Protein AF-A0A2V8GUK9-F1 (afdb_monomer_lite)

Structure (mmCIF, N/CA/C/O backbone):
data_AF-A0A2V8GUK9-F1
#
_entry.id   AF-A0A2V8GUK9-F1
#
loop_
_atom_site.group_PDB
_atom_site.id
_atom_site.type_symbol
_atom_site.label_atom_id
_atom_site.label_alt_id
_atom_site.label_comp_id
_atom_site.label_asym_id
_atom_site.label_entity_id
_atom_site.label_seq_id
_atom_site.pdbx_PDB_ins_code
_atom_site.Cartn_x
_atom_site.Cartn_y
_atom_site.Cartn_z
_atom_site.occupancy
_atom_site.B_iso_or_equiv
_atom_site.auth_seq_id
_atom_site.auth_comp_id
_atom_site.auth_asym_id
_atom_site.auth_atom_id
_atom_site.pdbx_PDB_model_num
ATOM 1 N N . ILE A 1 1 ? -5.598 -8.965 9.530 1.00 95.50 1 ILE A N 1
ATOM 2 C CA . ILE A 1 1 ? -6.017 -10.153 8.740 1.00 95.50 1 ILE A CA 1
ATOM 3 C C . ILE A 1 1 ? -6.027 -9.737 7.288 1.00 95.50 1 ILE A C 1
ATOM 5 O O . ILE A 1 1 ? -6.596 -8.694 6.993 1.00 95.50 1 ILE A O 1
ATOM 9 N N . GLU A 1 2 ? -5.413 -10.527 6.417 1.00 96.69 2 GLU A N 1
ATOM 10 C CA . GLU A 1 2 ? -5.383 -10.270 4.978 1.00 96.69 2 GLU A CA 1
ATOM 11 C C . GLU A 1 2 ? -6.104 -11.397 4.241 1.00 96.69 2 GLU A C 1
ATOM 13 O O . GLU A 1 2 ? -5.936 -12.575 4.565 1.00 96.69 2 GLU A O 1
ATOM 18 N N . ARG A 1 3 ? -6.948 -11.036 3.272 1.00 97.56 3 ARG A N 1
ATOM 19 C CA . ARG A 1 3 ? -7.679 -11.977 2.421 1.00 97.56 3 ARG A CA 1
ATOM 20 C C . ARG A 1 3 ? -7.511 -11.582 0.964 1.00 97.56 3 ARG A C 1
ATOM 22 O O . ARG A 1 3 ? -7.847 -10.468 0.576 1.00 97.56 3 ARG A O 1
ATOM 29 N N . TYR A 1 4 ? -7.053 -12.530 0.157 1.00 97.12 4 TYR A N 1
ATOM 30 C CA . TYR A 1 4 ? -6.815 -12.336 -1.268 1.00 97.12 4 TYR A CA 1
ATOM 31 C C . TYR A 1 4 ? -7.736 -13.236 -2.085 1.00 97.12 4 TYR A C 1
ATOM 33 O O . TYR A 1 4 ? -7.841 -14.435 -1.822 1.00 97.12 4 TYR A O 1
ATOM 41 N N . ARG A 1 5 ? -8.399 -12.665 -3.092 1.00 97.69 5 ARG A N 1
ATOM 42 C CA . ARG A 1 5 ? -9.288 -13.390 -4.002 1.00 97.69 5 ARG A CA 1
ATOM 43 C C . ARG A 1 5 ? -9.008 -12.984 -5.440 1.00 97.69 5 ARG A C 1
ATOM 45 O O . ARG A 1 5 ? -9.258 -11.848 -5.832 1.00 97.69 5 ARG A O 1
ATOM 52 N N . ARG A 1 6 ? -8.521 -13.921 -6.255 1.00 97.25 6 ARG A N 1
ATOM 53 C CA . ARG A 1 6 ? -8.367 -13.697 -7.697 1.00 97.25 6 ARG A CA 1
ATOM 54 C C . ARG A 1 6 ? -9.727 -13.850 -8.376 1.00 97.25 6 ARG A C 1
ATOM 56 O O . ARG A 1 6 ? -10.284 -14.943 -8.386 1.00 97.25 6 ARG A O 1
ATOM 63 N N . THR A 1 7 ? -10.273 -12.761 -8.908 1.00 97.12 7 THR A N 1
ATOM 64 C CA . THR A 1 7 ? -11.624 -12.739 -9.503 1.00 97.12 7 THR A CA 1
ATOM 65 C C . THR A 1 7 ? -11.610 -13.030 -10.998 1.00 97.12 7 THR A C 1
ATOM 67 O O . THR A 1 7 ? -12.582 -13.545 -11.541 1.00 97.12 7 THR A O 1
ATOM 70 N N . SER A 1 8 ? -10.489 -12.741 -11.656 1.00 97.31 8 SER A N 1
ATOM 71 C CA . SER A 1 8 ? -10.212 -13.058 -13.055 1.00 97.31 8 SER A CA 1
ATOM 72 C C . SER A 1 8 ? -8.701 -13.212 -13.253 1.00 97.31 8 SER A C 1
ATOM 74 O O . SER A 1 8 ? -7.924 -12.957 -12.334 1.00 97.31 8 SER A O 1
ATOM 76 N N . TYR A 1 9 ? -8.251 -13.608 -14.447 1.00 96.06 9 TYR A N 1
ATOM 77 C CA . TYR A 1 9 ? -6.815 -13.717 -14.741 1.00 96.06 9 TYR A CA 1
ATOM 78 C C . TYR A 1 9 ? -6.038 -12.424 -14.425 1.00 96.06 9 TYR A C 1
ATOM 80 O O . TYR A 1 9 ? -4.935 -12.489 -13.891 1.00 96.06 9 TYR A O 1
ATOM 88 N N . GLY A 1 10 ? -6.632 -11.259 -14.707 1.00 96.88 10 GLY A N 1
ATOM 89 C CA . GLY A 1 10 ? -5.979 -9.956 -14.564 1.00 96.88 10 GLY A CA 1
ATOM 90 C C . GLY A 1 10 ? -6.385 -9.144 -13.333 1.00 96.88 10 GLY A C 1
ATOM 91 O O . GLY A 1 10 ? -6.013 -7.977 -13.242 1.00 96.88 10 GLY A O 1
ATOM 92 N N . THR A 1 11 ? -7.192 -9.688 -12.416 1.00 97.62 11 THR A N 1
ATOM 93 C CA . THR A 1 11 ? -7.726 -8.926 -11.274 1.00 97.62 11 THR A CA 1
ATOM 94 C C . THR A 1 11 ? -7.651 -9.712 -9.972 1.00 97.62 11 THR A C 1
ATOM 96 O O . THR A 1 11 ? -8.164 -10.829 -9.859 1.00 97.62 11 THR A O 1
ATOM 99 N N . LEU A 1 12 ? -7.060 -9.074 -8.965 1.00 97.06 12 LEU A N 1
ATOM 100 C CA . LEU A 1 12 ? -6.984 -9.549 -7.592 1.00 97.06 12 LEU A CA 1
ATOM 101 C C . LEU A 1 12 ? -7.729 -8.571 -6.677 1.00 97.06 12 LEU A C 1
ATOM 103 O O . LEU A 1 12 ? -7.478 -7.370 -6.704 1.00 97.06 12 LEU A O 1
ATOM 107 N N . GLU A 1 13 ? -8.637 -9.081 -5.857 1.00 98.06 13 GLU A N 1
ATOM 108 C CA . GLU A 1 13 ? -9.196 -8.347 -4.723 1.00 98.06 13 GLU A CA 1
ATOM 109 C C . GLU A 1 13 ? -8.366 -8.654 -3.477 1.00 98.06 13 GLU A C 1
ATOM 111 O O . GLU A 1 13 ? -8.139 -9.822 -3.151 1.00 98.06 13 GLU A O 1
ATOM 116 N N . ALA A 1 14 ? -7.932 -7.606 -2.784 1.00 97.81 14 ALA A N 1
ATOM 117 C CA . ALA A 1 14 ? -7.234 -7.688 -1.510 1.00 97.81 14 ALA A CA 1
ATOM 118 C C . ALA A 1 14 ? -8.074 -6.991 -0.437 1.00 97.81 14 ALA A C 1
ATOM 120 O O . ALA A 1 14 ? -8.449 -5.830 -0.586 1.00 97.81 14 ALA A O 1
ATOM 121 N N . GLU A 1 15 ? -8.379 -7.698 0.641 1.00 98.12 15 GLU A N 1
ATOM 122 C CA . GLU A 1 15 ? -9.065 -7.168 1.814 1.00 98.12 15 GLU A CA 1
ATOM 123 C C . GLU A 1 15 ? -8.101 -7.195 3.000 1.00 98.12 15 GLU A C 1
ATOM 125 O O . GLU A 1 15 ? -7.474 -8.220 3.276 1.00 98.12 15 GLU A O 1
ATOM 130 N N . LEU A 1 16 ? -7.993 -6.066 3.698 1.00 97.81 16 LEU A N 1
ATOM 131 C CA . LEU A 1 16 ? -7.154 -5.904 4.879 1.00 97.81 16 LEU A CA 1
ATOM 132 C C . LEU A 1 16 ? -8.020 -5.445 6.049 1.00 97.81 16 LEU A C 1
ATOM 134 O O . LEU A 1 16 ? -8.651 -4.391 5.987 1.00 97.81 16 LEU A O 1
ATOM 138 N N . THR A 1 17 ? -7.993 -6.212 7.135 1.00 98.06 17 THR A N 1
ATOM 139 C CA . THR A 1 17 ? -8.528 -5.811 8.438 1.00 98.06 17 THR A CA 1
ATOM 140 C C . THR A 1 17 ? -7.381 -5.461 9.378 1.00 98.06 17 THR A C 1
ATOM 142 O O . THR A 1 17 ? -6.559 -6.327 9.703 1.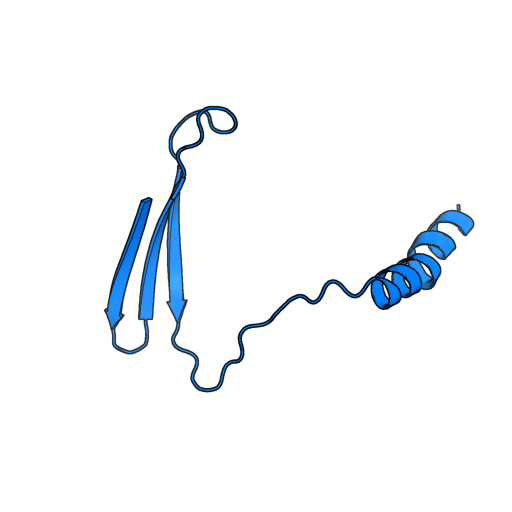00 98.06 17 THR A O 1
ATOM 145 N N . ILE A 1 18 ? -7.364 -4.212 9.841 1.00 97.44 18 ILE A N 1
ATOM 146 C CA . ILE A 1 18 ? -6.424 -3.669 10.821 1.00 97.44 18 ILE A CA 1
ATOM 147 C C . ILE A 1 18 ? -7.085 -3.700 12.197 1.00 97.44 18 ILE A C 1
ATOM 149 O O . ILE A 1 18 ? -8.171 -3.147 12.395 1.00 97.44 18 ILE A O 1
ATOM 153 N N . THR A 1 19 ? -6.401 -4.332 13.147 1.00 97.31 19 THR A N 1
ATOM 154 C CA . THR A 1 19 ? -6.812 -4.412 14.549 1.00 97.31 19 THR A CA 1
ATOM 155 C C . THR A 1 19 ? -5.698 -3.822 15.404 1.00 97.31 19 THR A C 1
ATOM 157 O O . THR A 1 19 ? -4.740 -4.514 15.731 1.00 97.31 19 THR A O 1
ATOM 160 N N . ASP A 1 20 ? -5.824 -2.543 15.750 1.00 95.88 20 ASP A N 1
ATOM 161 C CA . ASP A 1 20 ? -4.918 -1.855 16.672 1.00 95.88 20 ASP A CA 1
ATOM 162 C C . ASP A 1 20 ? -5.756 -1.041 17.675 1.00 95.88 20 ASP A C 1
ATOM 164 O O . ASP A 1 20 ? -6.255 0.029 17.323 1.00 95.88 20 ASP A O 1
ATOM 168 N N . PRO A 1 21 ? -5.941 -1.544 18.910 1.00 95.56 21 PRO A N 1
ATOM 169 C CA . PRO A 1 21 ? -6.762 -0.890 19.927 1.00 95.56 21 PRO A CA 1
ATOM 170 C C . PRO A 1 21 ? -6.097 0.340 20.563 1.00 95.56 21 PRO A C 1
ATOM 172 O O . PRO A 1 21 ? -6.756 1.066 21.302 1.00 95.56 21 PRO A O 1
ATOM 175 N N . LYS A 1 22 ? -4.800 0.579 20.320 1.00 97.19 22 LYS A N 1
ATOM 176 C CA . LYS A 1 22 ? -4.094 1.762 20.829 1.00 97.19 22 LYS A CA 1
ATOM 177 C C . LYS A 1 22 ? -4.363 2.983 19.953 1.00 97.19 22 LYS A C 1
ATOM 179 O O . LYS A 1 22 ? -4.390 4.100 20.462 1.00 97.19 22 LYS A O 1
ATOM 184 N N . ILE A 1 23 ? -4.534 2.766 18.650 1.00 97.19 23 ILE A N 1
ATOM 185 C CA . ILE A 1 23 ? -4.692 3.834 17.656 1.00 97.19 23 ILE A CA 1
ATOM 186 C C . ILE A 1 23 ? -6.136 3.947 17.154 1.00 97.19 23 ILE A C 1
ATOM 188 O O . ILE A 1 23 ? -6.635 5.058 16.981 1.00 97.19 23 ILE A O 1
ATOM 192 N N . PHE A 1 24 ? -6.830 2.825 16.938 1.00 95.56 24 PHE A N 1
ATOM 193 C CA . PHE A 1 24 ? -8.182 2.808 16.379 1.00 95.56 24 PHE A CA 1
ATOM 194 C C . PHE A 1 24 ? -9.230 2.419 17.422 1.00 95.56 24 PHE A C 1
ATOM 196 O O . PHE A 1 24 ? -9.051 1.502 18.218 1.00 95.56 24 PHE A O 1
ATOM 203 N N . THR A 1 25 ? -10.391 3.075 17.362 1.00 97.06 25 THR A N 1
ATOM 204 C CA . THR A 1 25 ? -11.519 2.824 18.278 1.00 97.06 25 THR A CA 1
ATOM 205 C C . THR A 1 25 ? -12.237 1.496 18.025 1.00 97.06 25 THR A C 1
ATOM 207 O O . THR A 1 25 ? -13.013 1.040 18.860 1.00 97.06 25 THR A O 1
ATOM 210 N N . ARG A 1 26 ? -12.005 0.874 16.865 1.00 96.88 26 ARG A N 1
ATOM 211 C CA . ARG A 1 26 ? -12.537 -0.433 16.463 1.00 96.88 26 ARG A CA 1
ATOM 212 C C . ARG A 1 26 ? -11.717 -0.996 15.299 1.00 96.88 26 ARG A C 1
ATOM 214 O O . ARG A 1 26 ? -11.084 -0.208 14.592 1.00 96.88 26 ARG A O 1
ATOM 221 N N . PRO A 1 27 ? -11.784 -2.312 15.022 1.00 97.56 27 PRO A N 1
ATOM 222 C CA . PRO A 1 27 ? -11.202 -2.867 13.809 1.00 97.56 27 PRO A CA 1
ATOM 223 C C . PRO A 1 27 ? -11.714 -2.143 12.558 1.00 97.56 27 PRO A C 1
ATOM 225 O O . PRO A 1 27 ? -12.915 -1.871 12.411 1.00 97.56 27 PRO A O 1
ATOM 228 N N . TRP A 1 28 ? -10.793 -1.836 11.653 1.00 96.88 28 TRP A N 1
ATOM 229 C CA . TRP A 1 28 ? -11.083 -1.198 10.375 1.00 96.88 28 TRP A CA 1
ATOM 230 C C . TRP A 1 28 ? -10.763 -2.168 9.244 1.00 96.88 28 TRP A C 1
ATOM 232 O O . TRP A 1 28 ? -9.725 -2.819 9.259 1.00 96.88 28 TRP A O 1
ATOM 242 N N . THR A 1 29 ? -11.676 -2.292 8.280 1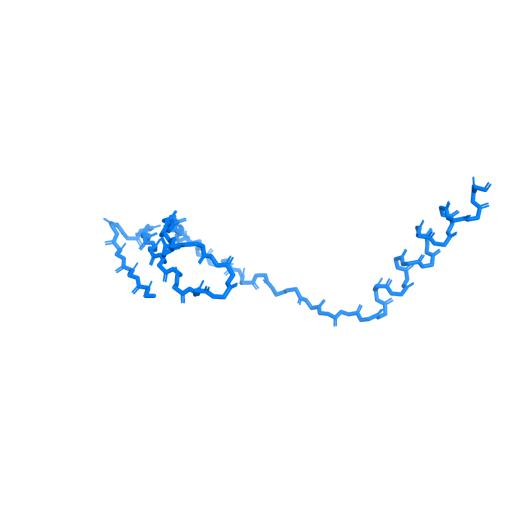.00 97.75 29 THR A N 1
ATOM 243 C CA . THR A 1 29 ? -11.498 -3.154 7.108 1.00 97.75 29 THR A CA 1
ATOM 244 C C . THR A 1 29 ? -11.565 -2.317 5.842 1.00 97.75 29 THR A C 1
ATOM 246 O O . THR A 1 29 ? -12.480 -1.506 5.688 1.00 97.75 29 THR A O 1
ATOM 249 N N . THR A 1 30 ? -10.609 -2.530 4.943 1.00 97.12 30 THR A N 1
ATOM 250 C CA . THR A 1 30 ? -10.531 -1.888 3.629 1.00 97.12 30 THR A CA 1
ATOM 251 C C . THR A 1 30 ? -10.366 -2.929 2.524 1.00 97.12 30 THR A C 1
ATOM 253 O O . THR A 1 30 ? -9.884 -4.037 2.768 1.00 97.12 30 THR A O 1
ATOM 256 N N . LYS A 1 31 ? -10.785 -2.572 1.308 1.00 97.06 31 LYS A N 1
ATOM 257 C CA . LYS A 1 31 ? -10.684 -3.405 0.107 1.00 97.06 31 LYS A CA 1
ATOM 258 C C . LYS A 1 31 ? -9.988 -2.641 -1.005 1.00 97.06 31 LYS A C 1
ATOM 260 O O . LYS A 1 31 ? -10.354 -1.506 -1.295 1.00 97.06 31 LYS A O 1
ATOM 265 N N . GLY A 1 32 ? -9.031 -3.295 -1.647 1.00 97.25 32 GLY A N 1
ATOM 266 C CA . GLY A 1 32 ? -8.338 -2.813 -2.832 1.00 97.25 32 GLY A CA 1
ATOM 267 C C . GLY A 1 32 ? -8.510 -3.771 -4.005 1.00 97.25 32 GLY A C 1
ATOM 268 O O . GLY A 1 32 ? -8.616 -4.987 -3.831 1.00 97.25 32 GLY A O 1
ATOM 269 N N . LYS A 1 33 ? -8.511 -3.208 -5.215 1.00 97.25 33 LYS A N 1
ATOM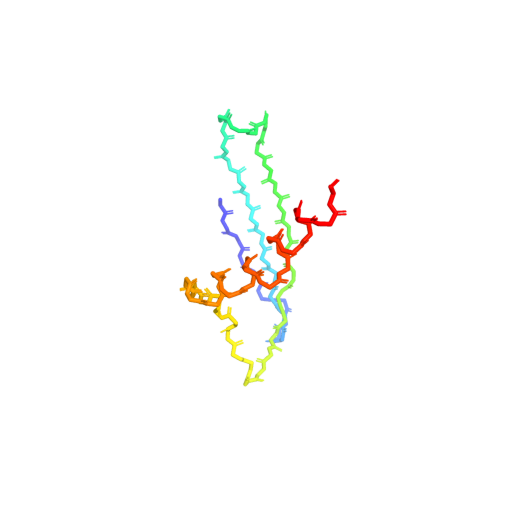 270 C CA . LYS A 1 33 ? -8.383 -3.957 -6.465 1.00 97.25 33 LYS A CA 1
ATOM 271 C C . LYS A 1 33 ? -6.957 -3.786 -6.973 1.00 97.25 33 LYS A C 1
ATOM 273 O O . LYS A 1 33 ? -6.506 -2.662 -7.170 1.00 97.25 33 LYS A O 1
ATOM 278 N N . VAL A 1 34 ? -6.277 -4.898 -7.205 1.00 94.88 34 VAL A N 1
ATOM 279 C CA . VAL A 1 34 ? -4.955 -4.946 -7.828 1.00 94.88 34 VAL A CA 1
ATOM 280 C C . VAL A 1 34 ? -5.120 -5.479 -9.246 1.00 94.88 34 VAL A C 1
ATOM 282 O O . VAL A 1 34 ? -5.780 -6.496 -9.478 1.00 94.88 34 VAL A O 1
ATOM 285 N N . GLU A 1 35 ? -4.539 -4.767 -10.203 1.00 95.31 35 GLU A N 1
ATOM 286 C CA . GLU A 1 35 ? -4.574 -5.127 -11.618 1.00 95.31 35 GLU A CA 1
ATOM 287 C C . GLU A 1 35 ? -3.249 -5.752 -12.034 1.00 95.31 35 GLU A C 1
ATOM 289 O O . GLU A 1 35 ? -2.179 -5.272 -11.662 1.00 95.31 35 GLU A O 1
ATOM 294 N N . LEU A 1 36 ? -3.318 -6.817 -12.831 1.00 94.44 36 LEU A N 1
ATOM 295 C CA . LEU A 1 36 ? -2.130 -7.412 -13.428 1.00 94.44 36 LEU A CA 1
ATOM 296 C C . LEU A 1 36 ? -1.533 -6.437 -14.448 1.00 94.44 36 LEU A C 1
ATOM 298 O O . LEU A 1 36 ? -2.196 -6.055 -15.413 1.00 94.44 36 LEU A O 1
ATOM 302 N N . ARG A 1 37 ? -0.267 -6.066 -14.253 1.00 94.12 37 ARG A N 1
ATOM 303 C CA . ARG A 1 37 ? 0.489 -5.197 -15.160 1.00 94.12 37 ARG A CA 1
ATOM 304 C C . ARG A 1 37 ? 1.772 -5.922 -15.582 1.00 94.12 37 ARG A C 1
ATOM 306 O O . ARG A 1 37 ? 2.757 -5.873 -14.852 1.00 94.12 37 ARG A O 1
ATOM 313 N N . PRO A 1 38 ? 1.761 -6.658 -16.710 1.00 92.94 38 PRO A N 1
ATOM 314 C CA . PRO A 1 38 ? 2.951 -7.347 -17.204 1.00 92.94 38 PRO A CA 1
ATOM 315 C C . PRO A 1 38 ? 4.089 -6.360 -17.459 1.00 92.94 38 PRO A C 1
ATOM 317 O O . PRO A 1 38 ? 3.843 -5.262 -17.957 1.00 92.94 38 PRO A O 1
ATOM 320 N N . ASN A 1 39 ? 5.318 -6.760 -17.130 1.00 94.19 39 A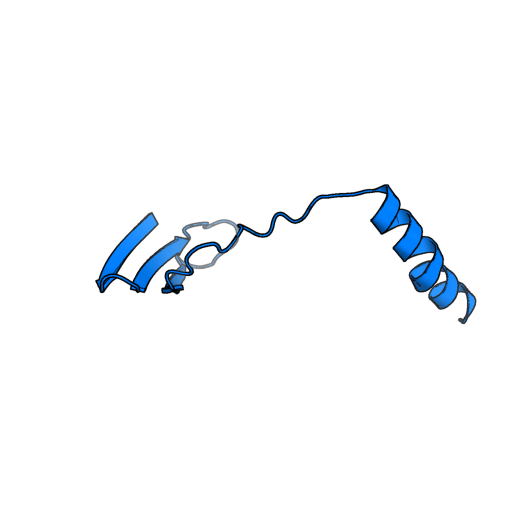SN A N 1
ATOM 321 C CA . ASN A 1 39 ? 6.529 -5.936 -17.238 1.00 94.19 39 ASN A CA 1
ATOM 322 C C . ASN A 1 39 ? 6.509 -4.647 -16.396 1.00 94.19 39 ASN A C 1
ATOM 324 O O . ASN A 1 39 ? 7.370 -3.793 -16.585 1.00 94.19 39 ASN A O 1
ATOM 328 N N . ALA A 1 40 ? 5.541 -4.477 -15.489 1.00 90.19 40 ALA A N 1
ATOM 329 C CA . ALA A 1 40 ? 5.603 -3.398 -14.519 1.00 90.19 40 ALA A CA 1
ATOM 330 C C . ALA A 1 40 ? 6.645 -3.736 -13.454 1.00 90.19 40 ALA A C 1
ATOM 332 O O . ALA A 1 40 ? 6.633 -4.829 -12.885 1.00 90.19 40 ALA A O 1
ATOM 333 N N . GLU A 1 41 ? 7.515 -2.778 -13.172 1.00 87.19 41 GLU A N 1
ATOM 334 C CA . GLU A 1 41 ? 8.425 -2.846 -12.039 1.00 87.19 41 GLU A CA 1
ATOM 335 C C . GLU A 1 41 ? 7.720 -2.330 -10.783 1.00 87.19 41 GLU A C 1
ATOM 337 O O . GLU A 1 41 ? 6.861 -1.440 -10.841 1.00 87.19 41 GLU A O 1
ATOM 342 N N . LEU A 1 42 ? 8.063 -2.911 -9.633 1.00 82.75 42 LEU A N 1
ATOM 343 C CA . LEU A 1 42 ? 7.650 -2.356 -8.353 1.00 82.75 42 LEU A CA 1
ATOM 344 C C . LEU A 1 42 ? 8.454 -1.077 -8.132 1.00 82.75 42 LEU A C 1
ATOM 346 O O . LEU A 1 42 ? 9.678 -1.116 -8.071 1.00 82.75 42 LEU A O 1
ATOM 350 N N . TRP A 1 43 ? 7.759 0.055 -8.033 1.00 78.50 43 TRP A N 1
ATOM 351 C CA . TRP A 1 43 ? 8.396 1.308 -7.654 1.00 78.50 43 TRP A CA 1
ATOM 352 C C . TRP A 1 43 ? 8.903 1.196 -6.222 1.00 78.50 43 TRP A C 1
ATOM 354 O O . TRP A 1 43 ? 8.117 1.093 -5.279 1.00 78.50 43 TRP A O 1
ATOM 364 N N . GLU A 1 44 ? 10.217 1.244 -6.066 1.00 77.25 44 GLU A N 1
ATOM 365 C CA . GLU A 1 44 ? 10.864 1.366 -4.771 1.00 77.25 44 GLU A CA 1
ATOM 366 C C . GLU A 1 44 ? 11.177 2.842 -4.533 1.00 77.25 44 GLU A C 1
ATOM 368 O O . GLU A 1 44 ? 11.817 3.507 -5.349 1.00 77.25 44 GLU A O 1
ATOM 373 N N . TYR A 1 45 ? 10.691 3.386 -3.416 1.00 75.31 45 TYR A N 1
ATOM 374 C CA . TYR A 1 45 ? 11.139 4.698 -2.970 1.00 75.31 45 TYR A CA 1
ATOM 375 C C . TYR A 1 45 ? 12.482 4.520 -2.268 1.00 75.31 45 TYR A C 1
ATOM 377 O O . TYR A 1 45 ? 12.540 4.080 -1.116 1.00 75.31 45 TYR A O 1
ATOM 385 N N . PHE A 1 46 ? 13.568 4.845 -2.962 1.00 77.62 46 PHE A N 1
ATOM 386 C CA . PHE A 1 46 ? 14.883 4.877 -2.340 1.00 77.62 46 PHE A CA 1
ATOM 387 C C . PHE A 1 46 ? 14.966 6.084 -1.406 1.00 77.62 46 PHE A C 1
ATOM 389 O O . PHE A 1 46 ? 14.745 7.225 -1.807 1.00 77.62 46 PHE A O 1
ATOM 396 N N . CYS A 1 47 ? 15.308 5.844 -0.140 1.00 79.81 47 CYS A N 1
ATOM 397 C CA . CYS A 1 47 ? 15.749 6.929 0.721 1.00 79.81 47 CYS A CA 1
ATOM 398 C C . CYS A 1 47 ? 17.153 7.329 0.261 1.00 79.81 47 CYS A C 1
ATOM 400 O O . CYS A 1 47 ? 18.120 6.626 0.556 1.00 79.81 47 CYS A O 1
ATOM 402 N N . VAL A 1 48 ? 17.249 8.427 -0.491 1.00 88.38 48 VAL A N 1
ATOM 403 C CA . VAL A 1 48 ? 18.514 8.998 -0.962 1.00 88.38 48 VAL A CA 1
ATOM 404 C C . VAL A 1 48 ? 18.749 10.315 -0.213 1.00 88.38 48 VAL A C 1
ATOM 406 O O . VAL A 1 48 ? 18.231 11.360 -0.621 1.00 88.38 48 VAL A O 1
ATOM 409 N N . PRO A 1 49 ? 19.499 10.301 0.912 1.00 84.62 49 PRO A N 1
ATOM 410 C CA . PRO A 1 49 ? 19.703 11.496 1.730 1.00 84.62 49 PRO A CA 1
ATOM 411 C C . PRO A 1 49 ? 20.289 12.668 0.942 1.00 84.62 49 PRO A C 1
ATOM 413 O O . PRO A 1 49 ? 19.871 13.801 1.145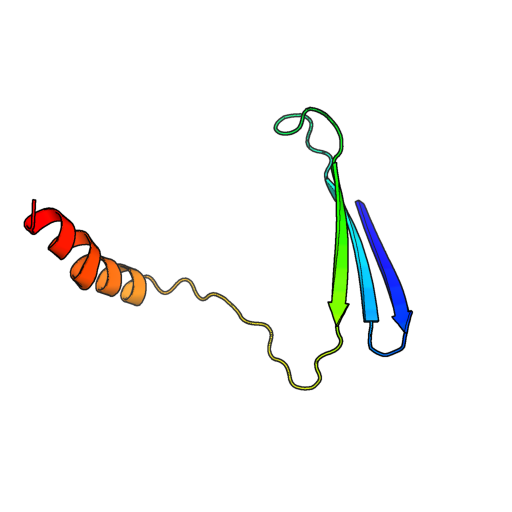 1.00 84.62 49 PRO A O 1
ATOM 416 N N . SER A 1 50 ? 21.179 12.400 -0.019 1.00 89.31 50 SER A N 1
ATOM 417 C CA . SER A 1 50 ? 21.775 13.444 -0.857 1.00 89.31 50 SER A CA 1
ATOM 418 C C . SER A 1 50 ? 20.749 14.190 -1.717 1.00 89.31 50 SER A C 1
ATOM 420 O O . SER A 1 50 ? 20.845 15.408 -1.833 1.00 89.31 50 SER A O 1
ATOM 422 N N . GLU A 1 51 ? 19.748 13.500 -2.274 1.00 87.38 51 GLU A N 1
ATOM 423 C CA . GLU A 1 51 ? 18.668 14.139 -3.045 1.00 87.38 51 GLU A CA 1
ATOM 424 C C . GLU A 1 51 ? 17.747 14.962 -2.137 1.00 87.38 51 GLU A C 1
ATOM 426 O O . GLU A 1 51 ? 17.329 16.065 -2.490 1.00 87.38 51 GLU A O 1
ATOM 431 N N . SER A 1 52 ? 17.474 14.452 -0.931 1.00 87.00 52 SER A N 1
ATOM 432 C CA . SER A 1 52 ? 16.683 15.165 0.080 1.00 87.00 52 SER A CA 1
ATOM 433 C C . SER A 1 52 ? 17.395 16.433 0.565 1.00 87.00 52 SER A C 1
ATOM 435 O O . SER A 1 52 ? 16.766 17.484 0.702 1.00 87.00 52 SER A O 1
ATOM 437 N N . ASP A 1 53 ? 18.709 16.366 0.782 1.00 89.69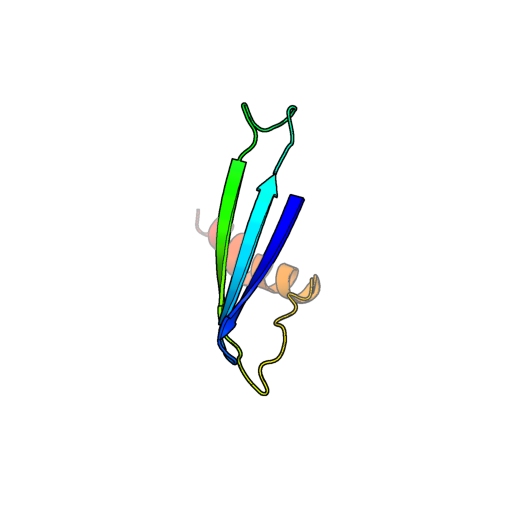 53 ASP A N 1
ATOM 438 C CA . ASP A 1 53 ? 19.533 17.511 1.173 1.00 89.69 53 ASP A CA 1
ATOM 439 C C . ASP A 1 53 ? 19.604 18.565 0.061 1.00 89.69 53 ASP A C 1
ATOM 441 O O . ASP A 1 53 ? 19.504 19.764 0.335 1.00 89.69 53 ASP A O 1
ATOM 445 N N . GLU A 1 54 ? 19.740 18.144 -1.200 1.00 90.44 54 GLU A N 1
ATOM 446 C CA . GLU A 1 54 ? 19.711 19.051 -2.350 1.00 90.44 54 GLU A CA 1
ATOM 447 C C . GLU A 1 54 ? 18.345 19.739 -2.494 1.00 90.44 54 GLU A C 1
ATOM 449 O O . GLU A 1 54 ? 18.278 20.965 -2.633 1.00 90.44 54 GLU A O 1
ATOM 454 N N . TYR A 1 55 ? 17.252 18.976 -2.386 1.00 87.88 55 TYR A N 1
ATOM 455 C CA . TYR A 1 55 ? 15.887 19.506 -2.374 1.00 87.88 55 TYR A CA 1
ATOM 456 C C . TYR A 1 55 ? 15.701 20.557 -1.269 1.00 87.88 55 TYR A C 1
ATOM 458 O O . TYR A 1 55 ? 15.193 21.656 -1.524 1.00 87.88 55 TYR A O 1
ATOM 466 N N . ASN A 1 56 ? 16.161 20.253 -0.051 1.00 90.56 56 ASN A N 1
ATOM 467 C CA . ASN A 1 56 ? 16.057 21.151 1.095 1.00 90.56 56 ASN A CA 1
ATOM 468 C C . ASN A 1 56 ? 16.807 22.468 0.863 1.00 90.56 56 ASN A C 1
ATOM 470 O O . ASN A 1 56 ? 16.227 23.534 1.079 1.00 90.56 56 ASN A O 1
ATOM 474 N N . LYS A 1 57 ? 18.043 22.416 0.354 1.00 91.81 57 LYS A N 1
ATOM 475 C CA . LYS A 1 57 ? 18.820 23.620 0.013 1.00 91.81 57 LYS A CA 1
ATOM 476 C C . LYS A 1 57 ? 18.135 24.458 -1.060 1.00 91.81 57 LYS A C 1
ATOM 478 O O . LYS A 1 57 ? 17.989 25.670 -0.916 1.00 91.81 57 LYS A O 1
ATOM 483 N N . ARG A 1 58 ? 17.692 23.820 -2.147 1.00 91.12 58 ARG A N 1
ATOM 484 C CA . ARG A 1 58 ? 17.155 24.535 -3.310 1.00 91.12 58 ARG A CA 1
ATOM 485 C C . ARG A 1 58 ? 15.810 25.195 -3.030 1.00 91.12 58 ARG A C 1
ATOM 487 O O . ARG A 1 58 ? 15.564 26.292 -3.523 1.00 91.12 58 ARG A O 1
ATOM 494 N N . LEU A 1 59 ? 14.922 24.508 -2.317 1.00 90.50 59 LEU A N 1
ATOM 495 C CA . LEU A 1 59 ? 13.516 24.904 -2.224 1.00 90.50 59 LEU A CA 1
ATOM 496 C C . LEU A 1 59 ? 13.126 25.349 -0.818 1.00 90.50 59 LEU A C 1
ATOM 498 O O . LEU A 1 59 ? 12.480 26.382 -0.666 1.00 90.50 59 LEU A O 1
ATOM 502 N N . ILE A 1 60 ? 13.529 24.606 0.213 1.00 92.12 60 ILE A N 1
ATOM 503 C CA . ILE A 1 60 ? 13.094 24.873 1.589 1.00 92.12 60 ILE A CA 1
ATOM 504 C C . ILE A 1 60 ? 13.878 26.034 2.204 1.00 92.12 60 ILE A C 1
ATOM 506 O O . ILE A 1 60 ? 13.282 26.926 2.806 1.00 92.12 60 ILE A O 1
ATOM 510 N N . GLU A 1 61 ? 15.201 26.056 2.051 1.00 92.06 61 GLU A N 1
ATOM 511 C CA . GLU A 1 61 ? 16.040 27.148 2.556 1.00 92.06 61 GLU A CA 1
ATOM 512 C C . GLU A 1 61 ? 15.785 28.451 1.799 1.00 92.06 61 GLU A C 1
ATOM 514 O O . GLU A 1 61 ? 15.589 29.489 2.431 1.00 92.06 61 GLU A O 1
ATOM 519 N N . ALA A 1 62 ? 15.683 28.392 0.468 1.00 84.62 62 ALA A N 1
ATOM 520 C CA . ALA A 1 62 ? 15.315 29.546 -0.348 1.00 84.62 62 ALA A CA 1
ATOM 521 C C . ALA A 1 62 ? 13.961 30.142 0.084 1.00 84.62 62 ALA A C 1
ATOM 523 O O . ALA A 1 62 ? 13.859 31.349 0.294 1.00 84.62 62 ALA A O 1
ATOM 524 N N . ALA A 1 63 ? 12.944 29.300 0.314 1.00 87.31 63 ALA A N 1
ATOM 525 C CA . ALA A 1 63 ? 11.633 29.747 0.789 1.00 87.31 63 ALA A CA 1
ATOM 526 C C . ALA A 1 63 ? 11.672 30.368 2.200 1.00 87.31 63 ALA A C 1
ATOM 528 O O . ALA A 1 63 ? 10.889 31.272 2.502 1.00 87.31 63 ALA A O 1
ATOM 529 N N . ARG A 1 64 ? 12.578 29.904 3.073 1.00 86.00 64 ARG A N 1
ATOM 530 C CA . ARG A 1 64 ? 12.793 30.490 4.408 1.00 86.00 64 ARG A CA 1
ATOM 531 C C . ARG A 1 64 ? 13.449 31.865 4.343 1.00 86.00 64 ARG A C 1
ATOM 533 O O . ARG A 1 64 ? 13.123 32.702 5.171 1.00 86.00 64 ARG A O 1
ATOM 540 N N . GLN A 1 65 ? 14.352 32.083 3.390 1.00 78.12 65 GLN A N 1
ATOM 541 C CA . GLN A 1 65 ? 15.069 33.351 3.212 1.00 78.12 65 GLN A CA 1
ATOM 542 C C . GLN A 1 65 ? 14.231 34.422 2.500 1.00 78.12 65 GLN A C 1
ATOM 544 O O . GLN A 1 65 ? 14.529 35.605 2.606 1.00 78.12 65 GLN A O 1
ATOM 549 N N . SER A 1 66 ? 13.180 34.021 1.779 1.00 72.56 66 SER A N 1
ATOM 550 C CA . SER A 1 66 ? 12.219 34.934 1.144 1.00 72.56 66 SER A CA 1
ATOM 551 C C . SER A 1 66 ? 11.128 35.472 2.086 1.00 72.56 66 SER A C 1
ATOM 553 O O . SER A 1 66 ? 10.169 36.084 1.617 1.00 72.56 66 SER A O 1
ATOM 555 N N . LYS A 1 67 ? 11.244 35.216 3.392 1.00 54.75 67 LYS A N 1
ATOM 556 C CA . LYS A 1 67 ? 10.355 35.712 4.449 1.00 54.75 67 LYS A CA 1
ATOM 557 C C . LYS A 1 67 ? 11.115 36.667 5.356 1.00 54.75 67 LYS A C 1
ATOM 559 O O . LYS A 1 67 ? 10.490 37.666 5.766 1.00 54.75 67 LYS A O 1
#

Foldseek 3Di:
DWDWDDPDPFKIKIKDWDDDVVPDVGIDIDIDIDTDDPPDDDDDDDPDVVVVVVCCVPPVVVVVVVD

Radius of gyration: 20.4 Å; chains: 1; bounding box: 34×49×38 Å

pLDDT: mean 91.57, std 7.98, range [54.75, 98.12]

Sequence (67 aa):
IERYRRTSYGTLEAELTITDPKIFTRPWTTKGKVELRPNAELWEYFCVPSESDEYNKRLIEAARQSK

Secondary structure (DSSP, 8-state):
-EEEEEEETTEEEEEEEE--TTT-SS-EEEEEEEE--TTPPP------HHHHHHHIIIIIIHHHHT-